Protein AF-A0A8J6L2F5-F1 (afdb_monomer_lite)

pLDDT: mean 77.8, std 14.34, range [43.56, 98.56]

Radius of gyration: 32.74 Å; chains: 1; bounding box: 67×47×72 Å

Organism: Microtus ochrogaster (NCBI:txid79684)

Secondary structure (DSSP, 8-state):
-HHHHHTGGG---------PPPPTT--------SS---PPPTHHHHHHHSTTPPPTT-----------PPPPS-HHHHHHHHHHHHHHHHHH--S--SHHHHHHHHHHHHHHHHHHHHHHHHHHHHHHHH------

Structure (mmCIF, N/CA/C/O backbone):
data_AF-A0A8J6L2F5-F1
#
_entry.id   AF-A0A8J6L2F5-F1
#
loop_
_atom_site.group_PDB
_atom_site.id
_atom_site.type_symbol
_atom_site.label_atom_id
_atom_site.label_alt_id
_atom_site.label_comp_id
_atom_site.label_asym_id
_atom_site.label_entity_id
_atom_site.label_seq_id
_atom_site.pdbx_PDB_ins_code
_atom_site.Cartn_x
_atom_site.Cartn_y
_atom_site.Cartn_z
_atom_site.occupancy
_atom_site.B_iso_or_equiv
_atom_site.auth_seq_id
_atom_site.auth_comp_id
_atom_site.auth_asym_id
_atom_site.auth_atom_id
_atom_site.pdbx_PDB_model_num
ATOM 1 N N . GLU A 1 1 ? -26.703 2.771 -33.300 1.00 55.34 1 GLU A N 1
ATOM 2 C CA . GLU A 1 1 ? -28.085 3.309 -33.324 1.00 55.34 1 GLU A CA 1
ATOM 3 C C . GLU A 1 1 ? -28.247 4.764 -32.851 1.00 55.34 1 GLU A C 1
ATOM 5 O O . GLU A 1 1 ? -29.325 5.320 -33.017 1.00 55.34 1 GLU A O 1
ATOM 10 N N . CYS A 1 2 ? -27.221 5.430 -32.300 1.00 62.41 2 CYS A N 1
ATOM 11 C CA . CYS A 1 2 ? -27.387 6.794 -31.769 1.00 62.41 2 CYS A CA 1
ATOM 12 C C . CYS A 1 2 ? -27.325 7.903 -32.839 1.00 62.41 2 CYS A C 1
ATOM 14 O O . CYS A 1 2 ? -28.076 8.872 -32.764 1.00 62.41 2 CYS A O 1
ATOM 16 N N . LEU A 1 3 ? -26.460 7.761 -33.851 1.00 64.81 3 LEU A N 1
ATOM 17 C CA . LEU A 1 3 ? -26.249 8.794 -34.878 1.00 64.81 3 LEU A CA 1
ATOM 18 C C . LEU A 1 3 ? -27.436 8.934 -35.841 1.00 64.81 3 LEU A C 1
ATOM 20 O O . LEU A 1 3 ? -27.769 10.043 -36.246 1.00 64.81 3 LEU A O 1
ATOM 24 N N . SER A 1 4 ? -28.122 7.832 -36.146 1.00 64.00 4 SER A N 1
ATOM 25 C CA . SER A 1 4 ? -29.306 7.842 -37.011 1.00 64.00 4 SER A CA 1
ATOM 26 C C . SER A 1 4 ? -30.483 8.602 -36.395 1.00 64.00 4 SER A C 1
ATOM 28 O O . SER A 1 4 ? -31.220 9.259 -37.119 1.00 64.00 4 SER A O 1
ATOM 30 N N . ARG A 1 5 ? -30.643 8.574 -35.063 1.00 73.19 5 ARG A N 1
ATOM 31 C CA . ARG A 1 5 ? -31.673 9.363 -34.359 1.00 73.19 5 ARG A CA 1
ATOM 32 C C . ARG A 1 5 ? -31.347 10.857 -34.325 1.00 73.19 5 ARG A C 1
ATOM 34 O O . ARG A 1 5 ? -32.253 11.671 -34.445 1.00 73.19 5 ARG A O 1
ATOM 41 N N . LEU A 1 6 ? -30.069 11.210 -34.178 1.00 72.75 6 LEU A N 1
ATOM 42 C CA . LEU A 1 6 ? -29.608 12.605 -34.144 1.00 72.75 6 LEU A CA 1
ATOM 43 C C . LEU A 1 6 ? -29.731 13.306 -35.502 1.00 72.75 6 LEU A C 1
ATOM 45 O O . LEU A 1 6 ? -30.031 14.493 -35.549 1.00 72.75 6 LEU A O 1
ATOM 49 N N . LEU A 1 7 ? -29.514 12.571 -36.593 1.00 71.94 7 LEU A N 1
ATOM 50 C CA . LEU A 1 7 ? -29.502 13.106 -37.958 1.00 71.94 7 LEU A CA 1
ATOM 51 C C . LEU A 1 7 ? -30.826 12.860 -38.711 1.00 71.94 7 LEU A C 1
ATOM 53 O O . LEU A 1 7 ? -30.911 13.059 -39.917 1.00 71.94 7 LEU A O 1
ATOM 57 N N . ALA A 1 8 ? -31.888 12.442 -38.017 1.00 71.31 8 ALA A N 1
ATOM 58 C CA . ALA A 1 8 ? -33.180 12.165 -38.648 1.00 71.31 8 ALA A CA 1
ATOM 59 C C . ALA A 1 8 ? -33.853 13.425 -39.232 1.00 71.31 8 ALA A C 1
ATOM 61 O O . ALA A 1 8 ? -34.612 13.330 -40.194 1.00 71.31 8 ALA A O 1
ATOM 62 N N . SER A 1 9 ? -33.570 14.609 -38.676 1.00 78.12 9 SER A N 1
ATOM 63 C CA . SER A 1 9 ? -34.146 15.883 -39.130 1.00 78.12 9 SER A CA 1
ATOM 64 C C . SER A 1 9 ? -33.421 16.503 -40.328 1.00 78.12 9 SER A C 1
ATOM 66 O O . SER A 1 9 ? -33.997 17.352 -41.004 1.00 78.12 9 SER A O 1
ATOM 68 N N . CYS A 1 10 ? -32.179 16.097 -40.613 1.00 74.75 10 CYS A N 1
ATOM 69 C CA . CYS A 1 10 ? -31.354 16.686 -41.673 1.00 74.75 10 CYS A CA 1
ATOM 70 C C . CYS A 1 10 ? -31.390 15.914 -43.004 1.00 74.75 10 CYS A C 1
ATOM 72 O O . CYS A 1 10 ? -30.646 16.240 -43.928 1.00 74.75 10 CYS A O 1
ATOM 74 N N . GLY A 1 11 ? -32.313 14.958 -43.143 1.00 72.94 11 GLY A N 1
ATOM 75 C CA . GLY A 1 11 ? -32.571 14.238 -44.390 1.00 72.94 11 GLY A CA 1
ATOM 76 C C . GLY A 1 11 ? -31.779 12.935 -44.531 1.00 72.94 11 GLY A C 1
ATOM 77 O O . GLY A 1 11 ? -31.083 12.491 -43.623 1.00 72.94 11 GLY A O 1
ATOM 78 N N . THR A 1 12 ? -31.924 12.274 -45.683 1.00 75.00 12 THR A N 1
ATOM 79 C CA . THR A 1 12 ? -31.286 10.967 -45.919 1.00 75.00 12 THR A CA 1
ATOM 80 C C . THR A 1 12 ? -29.784 11.147 -46.145 1.00 75.00 12 THR A C 1
ATOM 82 O O . THR A 1 12 ? -29.372 11.832 -47.082 1.00 75.00 12 THR A O 1
ATOM 85 N N . ILE A 1 13 ? -28.964 10.525 -45.295 1.00 69.94 13 ILE A N 1
ATOM 86 C CA . ILE A 1 13 ? -27.499 10.572 -45.382 1.00 69.94 13 ILE A CA 1
ATOM 87 C C . ILE A 1 13 ? -27.054 9.842 -46.658 1.00 69.94 13 ILE A C 1
ATOM 89 O O . ILE A 1 13 ? -27.293 8.646 -46.798 1.00 69.94 13 ILE A O 1
ATOM 93 N N . LYS A 1 14 ? -26.418 10.560 -47.593 1.00 72.75 14 LYS A N 1
ATOM 94 C CA . LYS A 1 14 ? -25.967 9.996 -48.880 1.00 72.75 14 LYS A CA 1
ATOM 95 C C . LYS A 1 14 ? -24.642 9.244 -48.763 1.00 72.75 14 LYS A C 1
ATOM 97 O O . LYS A 1 14 ? -24.489 8.196 -49.378 1.00 72.75 14 LYS A O 1
ATOM 102 N N . THR A 1 15 ? -23.705 9.760 -47.973 1.00 73.50 15 THR A N 1
ATOM 103 C CA . THR A 1 15 ? -22.388 9.157 -47.736 1.00 73.50 15 THR A CA 1
ATOM 104 C C . THR A 1 15 ? -21.898 9.524 -46.337 1.00 73.50 15 THR A C 1
ATOM 106 O O . THR A 1 15 ? -22.182 10.609 -45.831 1.00 73.50 15 THR A O 1
ATOM 109 N N . VAL A 1 16 ? -21.182 8.603 -45.693 1.00 74.56 16 VAL A N 1
ATOM 110 C CA . VAL A 1 16 ? -20.460 8.853 -44.440 1.00 74.56 16 VAL A CA 1
ATOM 111 C C . VAL A 1 16 ? -19.003 8.529 -44.711 1.00 74.56 16 VAL A C 1
ATOM 113 O O . VAL A 1 16 ? -18.667 7.375 -44.961 1.00 74.56 16 VAL A O 1
ATOM 116 N N . GLU A 1 17 ? -18.144 9.541 -44.672 1.00 73.44 17 GLU A N 1
ATOM 117 C CA . GLU A 1 17 ? -16.700 9.337 -44.721 1.00 73.44 17 GLU A CA 1
ATOM 118 C C . GLU A 1 17 ? -16.213 9.022 -43.306 1.00 73.44 17 GLU A C 1
ATOM 120 O O . GLU A 1 17 ? -16.095 9.896 -42.447 1.00 73.44 17 GLU A O 1
ATOM 125 N N . LEU A 1 18 ? -15.990 7.735 -43.041 1.00 71.00 18 LEU A N 1
ATOM 126 C CA . LEU A 1 18 ? -15.312 7.289 -41.832 1.00 71.00 18 LEU A CA 1
ATOM 127 C C . LEU A 1 18 ? -13.810 7.446 -42.055 1.00 71.00 18 LEU A C 1
ATOM 129 O O . LEU A 1 18 ? -13.204 6.670 -42.787 1.00 71.00 18 LEU A O 1
ATOM 133 N N . GLN A 1 19 ? -13.209 8.451 -41.421 1.00 70.94 19 GLN A N 1
ATOM 134 C CA . GLN A 1 19 ? -11.756 8.514 -41.321 1.00 70.94 19 GLN A CA 1
ATOM 135 C C . GLN A 1 19 ? -11.281 7.396 -40.396 1.00 70.94 19 GLN A C 1
ATOM 137 O O . GLN A 1 19 ? -11.588 7.385 -39.198 1.00 70.94 19 GLN A O 1
ATOM 142 N N . GLU A 1 20 ? -10.537 6.448 -40.955 1.00 73.00 20 GLU A N 1
ATOM 143 C CA . GLU A 1 20 ? -9.839 5.449 -40.161 1.00 73.00 20 GLU A CA 1
ATOM 144 C C . GLU A 1 20 ? -8.819 6.147 -39.261 1.00 73.00 20 GLU A C 1
ATOM 146 O O . GLU A 1 20 ? -8.186 7.140 -39.638 1.00 73.00 20 GLU A O 1
ATOM 151 N N . LYS A 1 21 ? -8.699 5.659 -38.021 1.00 57.94 21 LYS A N 1
ATOM 152 C CA . LYS A 1 21 ? -7.658 6.150 -37.119 1.00 57.94 21 LYS A CA 1
ATOM 153 C C . LYS A 1 21 ? -6.318 5.915 -37.815 1.00 57.94 21 LYS A C 1
ATOM 155 O O . LYS A 1 21 ? -6.089 4.786 -38.235 1.00 57.94 21 LYS A O 1
ATOM 160 N N . PRO A 1 22 ? -5.454 6.936 -37.925 1.00 64.19 22 PRO A N 1
ATOM 161 C CA . PRO A 1 22 ? -4.181 6.783 -38.607 1.00 64.19 22 PRO A CA 1
ATOM 162 C C . PRO A 1 22 ? -3.393 5.650 -37.952 1.00 64.19 22 PRO A C 1
ATOM 164 O O . PRO A 1 22 ? -3.196 5.652 -36.730 1.00 64.19 22 PRO A O 1
ATOM 167 N N . ASP A 1 23 ? -2.980 4.679 -38.765 1.00 43.56 23 ASP A N 1
ATOM 168 C CA . ASP A 1 23 ? -2.155 3.574 -38.307 1.00 43.56 23 ASP A CA 1
ATOM 169 C C . ASP A 1 23 ? -0.871 4.117 -37.683 1.00 43.56 23 ASP A C 1
ATOM 171 O O . ASP A 1 23 ? -0.230 5.048 -38.177 1.00 43.56 23 ASP A O 1
ATOM 175 N N . LEU A 1 24 ? -0.493 3.513 -36.560 1.00 50.81 24 LEU A N 1
ATOM 176 C CA . LEU A 1 24 ? 0.601 3.921 -35.680 1.00 50.81 24 LEU A CA 1
ATOM 177 C C . LEU A 1 24 ? 2.007 3.719 -36.300 1.00 50.81 24 LEU A C 1
ATOM 179 O O . LEU A 1 24 ? 2.975 3.513 -35.568 1.00 50.81 24 LEU A O 1
ATOM 183 N N . ALA A 1 25 ? 2.122 3.718 -37.631 1.00 50.50 25 ALA A N 1
ATOM 184 C CA . ALA A 1 25 ? 3.317 3.349 -38.385 1.00 50.50 25 ALA A CA 1
ATOM 185 C C . ALA A 1 25 ? 3.939 4.490 -39.205 1.00 50.50 25 ALA A C 1
ATOM 187 O O . ALA A 1 25 ? 5.008 4.293 -39.774 1.00 50.50 25 ALA A O 1
ATOM 188 N N . GLU A 1 26 ? 3.365 5.693 -39.206 1.00 49.59 26 GLU A N 1
ATOM 189 C CA . GLU A 1 26 ? 4.058 6.871 -39.734 1.00 49.59 26 GLU A CA 1
ATOM 190 C C . GLU A 1 26 ? 4.214 7.920 -38.637 1.00 49.59 26 GLU A C 1
ATOM 192 O O . GLU A 1 26 ? 3.416 8.839 -38.464 1.00 49.59 26 GLU A O 1
ATOM 197 N N . SER A 1 27 ? 5.287 7.767 -37.856 1.00 45.56 27 SER A N 1
ATOM 198 C CA . SER A 1 27 ? 5.820 8.869 -37.060 1.00 45.56 27 SER A CA 1
ATOM 199 C C . SER A 1 27 ? 5.972 10.099 -37.965 1.00 45.56 27 SER A C 1
ATOM 201 O O . SER A 1 27 ? 6.537 9.941 -39.055 1.00 45.56 27 SER A O 1
ATOM 203 N N . PRO A 1 28 ? 5.533 11.303 -37.547 1.00 48.81 28 PRO A N 1
ATOM 204 C CA . PRO A 1 28 ? 5.767 12.521 -38.311 1.00 48.81 28 PRO A CA 1
ATOM 205 C C . PRO A 1 28 ? 7.240 12.580 -38.703 1.00 48.81 28 PRO A C 1
ATOM 207 O O . PRO A 1 28 ? 8.103 12.498 -37.826 1.00 48.81 28 PRO A O 1
ATOM 210 N N . LYS A 1 29 ? 7.532 12.658 -40.008 1.00 56.38 29 LYS A N 1
ATOM 211 C CA . LYS A 1 29 ? 8.904 12.848 -40.491 1.00 56.38 29 LYS A CA 1
ATOM 212 C C . LYS A 1 29 ? 9.434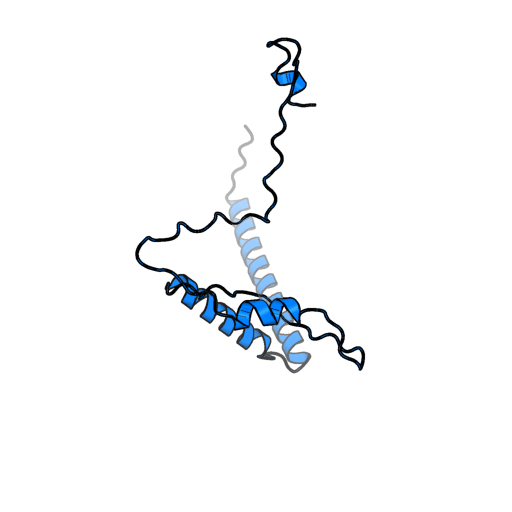 14.094 -39.793 1.00 56.38 29 LYS A C 1
ATOM 214 O O . LYS A 1 29 ? 8.893 15.183 -39.988 1.00 56.38 29 LYS A O 1
ATOM 219 N N . GLU A 1 30 ? 10.411 13.897 -38.911 1.00 56.47 30 GLU A N 1
ATOM 220 C CA . GLU A 1 30 ? 10.997 14.976 -38.125 1.00 56.47 30 GLU A CA 1
ATOM 221 C C . GLU A 1 30 ? 11.404 16.107 -39.083 1.00 56.47 30 GLU A C 1
ATOM 223 O O . GLU A 1 30 ? 11.985 15.822 -40.137 1.00 56.47 30 GLU A O 1
ATOM 228 N N . PRO A 1 31 ? 11.081 17.379 -38.782 1.00 60.25 31 PRO A N 1
ATOM 229 C CA . PRO A 1 31 ? 11.460 18.487 -39.643 1.00 60.25 31 PRO A CA 1
ATOM 230 C C . PRO A 1 31 ? 12.984 18.519 -39.732 1.00 60.25 31 PRO A C 1
ATOM 232 O O . PRO A 1 31 ? 13.675 18.851 -38.768 1.00 60.25 31 PRO A O 1
ATOM 235 N N . THR A 1 32 ? 13.515 18.141 -40.893 1.00 61.53 32 THR A N 1
ATOM 236 C CA . THR A 1 32 ? 14.951 18.130 -41.150 1.00 61.53 32 THR A CA 1
ATOM 237 C C . THR A 1 32 ? 15.446 19.565 -41.056 1.00 61.53 32 THR A C 1
ATOM 239 O O . THR A 1 32 ? 15.179 20.389 -41.934 1.00 61.53 32 THR A O 1
ATOM 242 N N . SER A 1 33 ? 16.120 19.896 -39.957 1.00 71.69 33 SER A N 1
ATOM 243 C CA . SER A 1 33 ? 16.728 21.211 -39.807 1.00 71.69 33 SER A CA 1
ATOM 244 C C . SER A 1 33 ? 17.718 21.441 -40.956 1.00 71.69 33 SER A C 1
ATOM 246 O O . SER A 1 33 ? 18.445 20.528 -41.343 1.00 71.69 33 SER A O 1
ATOM 248 N N . LYS A 1 34 ? 17.785 22.666 -41.486 1.00 71.44 34 LYS A N 1
ATOM 249 C CA . LYS A 1 34 ? 18.767 23.027 -42.527 1.00 71.44 34 LYS A CA 1
ATOM 250 C C . LYS A 1 34 ? 20.220 23.012 -42.022 1.00 71.44 34 LYS A C 1
ATOM 252 O O . LYS A 1 34 ? 21.133 23.132 -42.824 1.00 71.44 34 LYS A O 1
ATOM 257 N N . PHE A 1 35 ? 20.421 22.924 -40.705 1.00 69.88 35 PHE A N 1
ATOM 258 C CA . PHE A 1 35 ? 21.728 23.062 -40.055 1.00 69.88 35 PHE A CA 1
ATOM 259 C C . PHE A 1 35 ? 22.298 21.735 -39.552 1.00 69.88 35 PHE A C 1
ATOM 261 O O . PHE A 1 35 ? 23.507 21.535 -39.588 1.00 69.88 35 PHE A O 1
ATOM 268 N N . PHE A 1 36 ? 21.446 20.818 -39.098 1.00 64.12 36 PHE A N 1
ATOM 269 C CA . PHE A 1 36 ? 21.850 19.490 -38.660 1.00 64.12 36 PHE A CA 1
ATOM 270 C C . PHE A 1 36 ? 21.339 18.443 -39.639 1.00 64.12 36 PHE A C 1
ATOM 272 O O . PHE A 1 36 ? 20.140 18.174 -39.719 1.00 64.12 36 PHE A O 1
ATOM 279 N N . HIS A 1 37 ? 22.287 17.821 -40.334 1.00 74.50 37 HIS A N 1
ATOM 280 C CA . HIS A 1 37 ? 22.084 16.586 -41.076 1.00 74.50 37 HIS A CA 1
ATOM 281 C C . HIS A 1 37 ? 22.612 15.432 -40.213 1.00 74.50 37 HIS A C 1
ATOM 283 O O . HIS A 1 37 ? 23.813 15.146 -40.261 1.00 74.50 37 HIS A O 1
ATOM 289 N N . PRO A 1 38 ? 21.778 14.795 -39.367 1.00 68.31 38 PRO A N 1
ATOM 290 C CA . PRO A 1 38 ? 22.211 13.605 -38.651 1.00 68.31 38 PRO A CA 1
ATOM 291 C C . PRO A 1 38 ? 22.554 12.531 -39.687 1.00 68.31 38 PRO A C 1
ATOM 293 O O . PRO A 1 38 ? 21.694 12.089 -40.447 1.00 68.31 38 PRO A O 1
ATOM 296 N N . LYS A 1 39 ? 23.831 12.141 -39.762 1.00 65.25 39 LYS A N 1
ATOM 297 C CA . LYS A 1 39 ? 24.232 11.001 -40.588 1.00 65.25 39 LYS A CA 1
ATOM 298 C C . LYS A 1 39 ? 23.591 9.751 -39.978 1.00 65.25 39 LYS A C 1
ATOM 300 O O . LYS A 1 39 ? 23.792 9.527 -38.782 1.00 65.25 39 LYS A O 1
ATOM 305 N N . PRO A 1 40 ? 22.836 8.947 -40.744 1.00 57.97 40 PRO A N 1
ATOM 306 C CA . PRO A 1 40 ? 22.371 7.666 -40.240 1.00 57.97 40 PRO A CA 1
ATOM 307 C C . PRO A 1 40 ? 23.604 6.826 -39.900 1.00 57.97 40 PRO A C 1
ATOM 309 O O . PRO A 1 40 ? 24.480 6.631 -40.745 1.00 57.97 40 PRO A O 1
ATOM 312 N N . VAL A 1 41 ? 23.712 6.396 -38.643 1.00 57.31 41 VAL A N 1
ATOM 313 C CA . VAL A 1 41 ? 24.809 5.533 -38.203 1.00 57.31 41 VAL A CA 1
ATOM 314 C C . VAL A 1 41 ? 24.607 4.178 -38.896 1.00 57.31 41 VAL A C 1
ATOM 316 O O . VAL A 1 41 ? 23.581 3.537 -38.663 1.00 57.31 41 VAL A O 1
ATOM 319 N N . PRO A 1 42 ? 25.536 3.730 -39.760 1.00 57.03 42 PRO A N 1
ATOM 320 C CA . PRO A 1 42 ? 25.356 2.538 -40.599 1.00 57.03 42 PRO A CA 1
ATOM 321 C C . PRO A 1 42 ? 25.247 1.229 -39.801 1.00 57.03 42 PRO A C 1
ATOM 323 O O . PRO A 1 42 ? 24.895 0.192 -40.353 1.00 57.03 42 PRO A O 1
ATOM 326 N N . GLU A 1 43 ? 25.552 1.255 -38.506 1.00 57.28 43 GLU A N 1
ATOM 327 C CA . GLU A 1 43 ? 25.419 0.110 -37.602 1.00 57.28 43 GLU A CA 1
ATOM 328 C C . GLU A 1 43 ? 23.957 -0.175 -37.239 1.00 57.28 43 GLU A C 1
ATOM 330 O O . GLU A 1 43 ? 23.568 -1.333 -37.092 1.00 57.28 43 GLU A O 1
ATOM 335 N N . GLU A 1 44 ? 23.118 0.864 -37.150 1.00 58.00 44 GLU A N 1
ATOM 336 C CA . GLU A 1 44 ? 21.721 0.695 -36.757 1.00 58.00 44 GLU A CA 1
ATOM 337 C C . GLU A 1 44 ? 20.885 0.015 -37.831 1.00 58.00 44 GLU A C 1
ATOM 339 O O . GLU A 1 44 ? 19.871 -0.564 -37.469 1.00 58.00 44 GLU A O 1
ATOM 344 N N . THR A 1 45 ? 21.257 0.106 -39.113 1.00 59.22 45 THR A N 1
ATOM 345 C CA . THR A 1 45 ? 20.548 -0.532 -40.235 1.00 59.22 45 THR A CA 1
ATOM 346 C C . THR A 1 45 ? 20.947 -1.995 -40.391 1.00 59.22 45 THR A C 1
ATOM 348 O O . THR A 1 45 ? 20.068 -2.843 -40.507 1.00 59.22 45 THR A O 1
ATOM 351 N N . LYS A 1 46 ? 22.244 -2.306 -40.268 1.00 60.44 46 LYS A N 1
ATOM 352 C CA . LYS A 1 46 ? 22.775 -3.680 -40.325 1.00 60.44 46 LYS A CA 1
ATOM 353 C C . LYS A 1 46 ? 22.200 -4.565 -39.219 1.00 60.44 46 LYS A C 1
ATOM 355 O O . LYS A 1 46 ? 21.737 -5.667 -39.476 1.00 60.44 46 LYS A O 1
ATOM 360 N N . ALA A 1 47 ? 22.093 -4.030 -38.002 1.00 60.25 47 ALA A N 1
ATOM 361 C CA . ALA A 1 47 ? 21.483 -4.741 -36.880 1.00 60.25 47 ALA A CA 1
ATOM 362 C C . ALA A 1 47 ? 19.970 -5.005 -37.044 1.00 60.25 47 ALA A C 1
ATOM 364 O O . ALA A 1 47 ? 19.427 -5.823 -36.307 1.00 60.25 47 ALA A O 1
ATOM 365 N N . LYS A 1 48 ? 19.275 -4.310 -37.965 1.00 61.41 48 LYS A N 1
ATOM 366 C CA . LYS A 1 48 ? 17.865 -4.590 -38.313 1.00 61.41 48 LYS A CA 1
ATOM 367 C C . LYS A 1 48 ? 17.738 -5.737 -39.295 1.00 61.41 48 LYS A C 1
ATOM 369 O O . LYS A 1 48 ? 16.750 -6.455 -39.243 1.00 61.41 48 LYS A O 1
ATOM 374 N N . GLU A 1 49 ? 18.697 -5.827 -40.208 1.00 61.78 49 GLU A N 1
ATOM 375 C CA . GLU A 1 49 ? 18.742 -6.822 -41.278 1.00 61.78 49 GLU A CA 1
ATOM 376 C C . GLU A 1 49 ? 19.182 -8.187 -40.734 1.00 61.78 49 GLU A C 1
ATOM 378 O O . GLU A 1 49 ? 18.663 -9.211 -41.159 1.00 61.78 49 GLU A O 1
ATOM 383 N N . GLU A 1 50 ? 20.052 -8.196 -39.722 1.00 61.62 50 GLU A N 1
ATOM 384 C CA . GLU A 1 50 ? 20.466 -9.399 -38.982 1.00 61.62 50 GLU A CA 1
ATOM 385 C C . GLU A 1 50 ? 19.449 -9.828 -37.899 1.00 61.62 50 GLU A C 1
ATOM 387 O O . GLU A 1 50 ? 19.656 -10.806 -37.181 1.00 61.62 50 GLU A O 1
ATOM 392 N N . GLU A 1 51 ? 18.343 -9.095 -37.731 1.00 59.06 51 GLU A N 1
ATOM 393 C CA . GLU A 1 51 ? 17.350 -9.351 -36.688 1.00 59.06 51 GLU A CA 1
ATOM 394 C C . GLU A 1 51 ? 16.343 -10.420 -37.142 1.00 59.06 51 GLU A C 1
ATOM 396 O O . GLU A 1 51 ? 15.511 -10.179 -38.013 1.00 59.06 51 GLU A O 1
ATOM 401 N N . GLY A 1 52 ? 16.389 -11.607 -36.528 1.00 61.59 52 GLY A N 1
ATOM 402 C CA . GLY A 1 52 ? 15.445 -12.698 -36.808 1.00 61.59 52 GLY A CA 1
ATOM 403 C C . GLY A 1 52 ? 15.898 -13.691 -37.878 1.00 61.59 52 GLY A C 1
ATOM 404 O O . GLY A 1 52 ? 15.147 -14.618 -38.179 1.00 61.59 52 GLY A O 1
ATOM 405 N N . VAL A 1 53 ? 17.116 -13.541 -38.406 1.00 69.69 53 VAL A N 1
ATOM 406 C CA . VAL A 1 53 ? 17.779 -14.595 -39.181 1.00 69.69 53 VAL A CA 1
ATOM 407 C C . VAL A 1 53 ? 18.246 -15.677 -38.198 1.00 69.69 53 VAL A C 1
ATOM 409 O O . VAL A 1 53 ? 18.982 -15.352 -37.265 1.00 69.69 53 VAL A O 1
ATOM 412 N N . PRO A 1 54 ? 17.785 -16.935 -38.327 1.00 71.31 54 PRO A N 1
ATOM 413 C CA . PRO A 1 54 ? 18.327 -18.041 -37.550 1.00 71.31 54 PRO A CA 1
ATOM 414 C C . PRO A 1 54 ? 19.767 -18.312 -37.985 1.00 71.31 54 PRO A C 1
ATOM 416 O O . PRO A 1 54 ? 20.037 -18.405 -39.183 1.00 71.31 54 PRO A O 1
ATOM 419 N N . ASP A 1 55 ? 20.667 -18.457 -37.018 1.00 76.75 55 ASP A N 1
ATOM 420 C CA . ASP A 1 55 ? 22.036 -18.900 -37.287 1.00 76.75 55 ASP A CA 1
ATOM 421 C C . ASP A 1 55 ? 22.036 -20.352 -37.821 1.00 76.75 55 ASP A C 1
ATOM 423 O O . ASP A 1 55 ? 21.026 -21.056 -37.727 1.00 76.75 55 ASP A O 1
ATOM 427 N N . GLU A 1 56 ? 23.162 -20.836 -38.356 1.00 74.81 56 GLU A N 1
ATOM 428 C CA . GLU A 1 56 ? 23.289 -22.204 -38.904 1.00 74.81 56 GLU A CA 1
ATOM 429 C C . GLU A 1 56 ? 22.979 -23.305 -37.859 1.00 74.81 56 GLU A C 1
ATOM 431 O O . GLU A 1 56 ? 22.487 -24.377 -38.210 1.00 74.81 56 GLU A O 1
ATOM 436 N N . GLU A 1 57 ? 23.124 -23.007 -36.562 1.00 80.44 57 GLU A N 1
ATOM 437 C CA . GLU A 1 57 ? 22.693 -23.847 -35.432 1.00 80.44 57 GLU A CA 1
ATOM 438 C C . GLU A 1 57 ? 21.229 -23.627 -34.969 1.00 80.44 57 GLU A C 1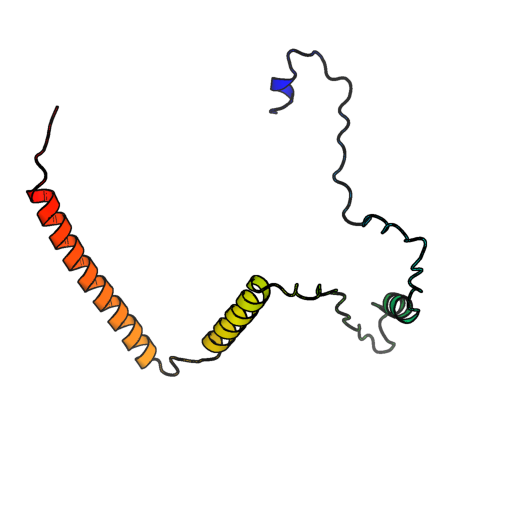
ATOM 440 O O . GLU A 1 57 ? 20.811 -24.166 -33.941 1.00 80.44 57 GLU A O 1
ATOM 445 N N . GLY A 1 58 ? 20.425 -22.838 -35.688 1.00 79.94 58 GLY A N 1
ATOM 446 C CA . GLY A 1 58 ? 18.996 -22.623 -35.416 1.00 79.94 58 GLY A CA 1
ATOM 447 C C . GLY A 1 58 ? 18.678 -21.754 -34.192 1.00 79.94 58 GLY A C 1
ATOM 448 O O . GLY A 1 58 ? 17.522 -21.685 -33.764 1.00 79.94 58 GLY A O 1
ATOM 449 N N . TRP A 1 59 ? 19.672 -21.080 -33.610 1.00 77.62 59 TRP A N 1
ATOM 450 C CA . TRP A 1 59 ? 19.455 -20.127 -32.522 1.00 77.62 59 TRP A CA 1
ATOM 451 C C . TRP A 1 59 ? 18.965 -18.787 -33.073 1.00 77.62 59 TRP A C 1
ATOM 453 O O . TRP A 1 59 ? 19.488 -18.269 -34.056 1.00 77.62 59 TRP A O 1
ATOM 463 N N . VAL A 1 60 ? 17.957 -18.209 -32.416 1.00 79.00 60 VAL A N 1
ATOM 464 C CA . VAL A 1 60 ? 17.428 -16.882 -32.754 1.00 79.00 60 VAL A CA 1
ATOM 465 C C . VAL A 1 60 ? 17.896 -15.880 -31.706 1.00 79.00 60 VAL A C 1
ATOM 467 O O . VAL A 1 60 ? 17.546 -15.971 -30.525 1.00 79.00 60 VAL A O 1
ATOM 470 N N . LYS A 1 61 ? 18.675 -14.888 -32.136 1.00 78.25 61 LYS A N 1
ATOM 471 C CA . LYS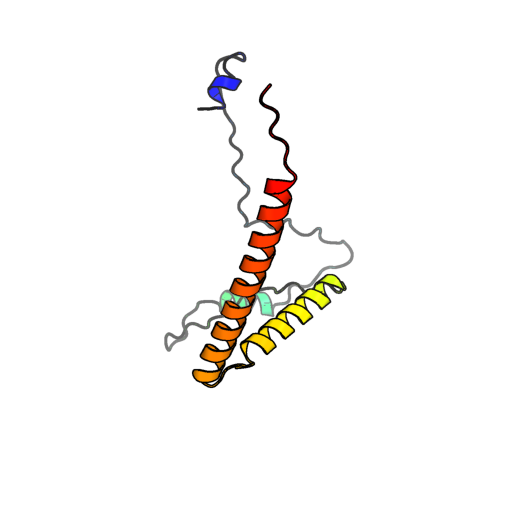 A 1 61 ? 19.161 -13.806 -31.276 1.00 78.25 61 LYS A CA 1
ATOM 472 C C . LYS A 1 61 ? 18.005 -12.884 -30.868 1.00 78.25 61 LYS A C 1
ATOM 474 O O . LYS A 1 61 ? 17.510 -12.098 -31.670 1.00 78.25 61 LYS A O 1
ATOM 479 N N . VAL A 1 62 ? 17.585 -12.940 -29.598 1.00 76.56 62 VAL A N 1
ATOM 480 C CA . VAL A 1 62 ? 16.567 -12.022 -29.049 1.00 76.56 62 VAL A CA 1
ATOM 481 C C . VAL A 1 62 ? 17.189 -10.650 -28.795 1.00 76.56 62 VAL A C 1
ATOM 483 O O . VAL A 1 62 ? 17.778 -10.376 -27.748 1.00 76.56 62 VAL A O 1
ATOM 486 N N . THR A 1 63 ? 17.037 -9.754 -29.754 1.00 72.06 63 THR A N 1
ATOM 487 C CA . THR A 1 63 ? 17.388 -8.338 -29.639 1.00 72.06 63 THR A CA 1
ATOM 488 C C . THR A 1 63 ? 16.198 -7.554 -29.082 1.00 72.06 63 THR A C 1
ATOM 490 O O . THR A 1 63 ? 15.089 -7.554 -29.614 1.00 72.06 63 THR A O 1
ATOM 493 N N . ARG A 1 64 ? 16.392 -6.853 -27.957 1.00 68.81 64 ARG A N 1
ATOM 494 C CA . ARG A 1 64 ? 15.353 -5.966 -27.413 1.00 68.81 64 ARG A CA 1
ATOM 495 C C . ARG A 1 64 ? 15.471 -4.581 -28.042 1.00 68.81 64 ARG A C 1
ATOM 497 O O . ARG A 1 64 ? 16.152 -3.718 -27.483 1.00 68.81 64 ARG A O 1
ATOM 504 N N . ARG A 1 65 ? 14.728 -4.310 -29.117 1.00 65.50 65 ARG A N 1
ATOM 505 C CA . ARG A 1 65 ? 14.481 -2.924 -29.546 1.00 65.50 65 ARG A CA 1
ATOM 506 C C . ARG A 1 65 ? 13.547 -2.220 -28.577 1.00 65.50 65 ARG A C 1
ATOM 508 O O . ARG A 1 65 ? 12.329 -2.295 -28.661 1.00 65.50 65 ARG A O 1
ATOM 515 N N . GLY A 1 66 ? 14.138 -1.504 -27.634 1.00 65.88 66 GLY A N 1
ATOM 516 C CA . GLY A 1 66 ? 13.414 -0.566 -26.795 1.00 65.88 66 GLY A CA 1
ATOM 517 C C . GLY A 1 66 ? 14.253 0.677 -26.595 1.00 65.88 66 GLY A C 1
ATOM 518 O O . GLY A 1 66 ? 15.169 0.664 -25.772 1.00 65.88 66 GLY A O 1
ATOM 519 N N . ARG A 1 67 ? 13.913 1.760 -27.301 1.00 64.62 67 ARG A N 1
ATOM 520 C CA . ARG A 1 67 ? 14.418 3.096 -26.981 1.00 64.62 67 ARG A CA 1
ATOM 521 C C . ARG A 1 67 ? 13.805 3.480 -25.639 1.00 64.62 67 ARG A C 1
ATOM 523 O O . ARG A 1 67 ? 12.663 3.923 -25.576 1.00 64.62 67 ARG A O 1
ATOM 530 N N . ARG A 1 68 ? 14.515 3.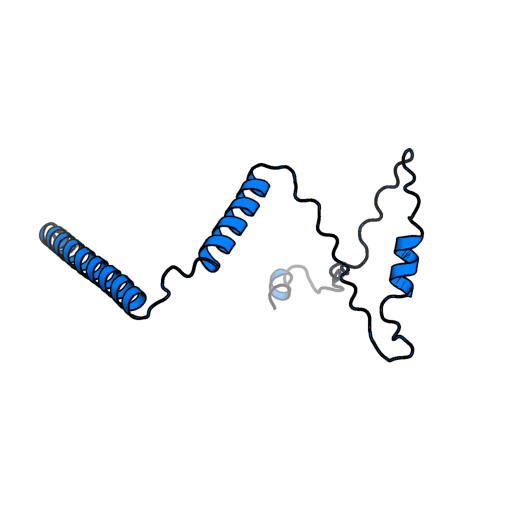236 -24.535 1.00 63.03 68 ARG A N 1
ATOM 531 C CA . ARG A 1 68 ? 14.116 3.814 -23.249 1.00 63.03 68 ARG A CA 1
ATOM 532 C C . ARG A 1 68 ? 14.357 5.315 -23.385 1.00 63.03 68 ARG A C 1
ATOM 534 O O . ARG A 1 68 ? 15.521 5.685 -23.540 1.00 63.03 68 ARG A O 1
ATOM 541 N N . PRO A 1 69 ? 13.316 6.168 -23.389 1.00 71.88 69 PRO A N 1
ATOM 542 C CA . PRO A 1 69 ? 13.548 7.601 -23.401 1.00 71.88 69 PRO A CA 1
ATOM 543 C C . PRO A 1 69 ? 14.434 7.938 -22.203 1.00 71.88 69 PRO A C 1
ATOM 545 O O . PRO A 1 69 ? 14.250 7.376 -21.115 1.00 71.88 69 PRO A O 1
ATOM 548 N N . VAL A 1 70 ? 15.421 8.808 -22.420 1.00 76.75 70 VAL A N 1
ATOM 549 C CA . VAL A 1 70 ? 16.245 9.324 -21.328 1.00 76.75 70 VAL A CA 1
ATOM 550 C C . VAL A 1 70 ? 15.283 9.910 -20.304 1.00 76.75 70 VAL A C 1
ATOM 552 O O . VAL A 1 70 ? 14.412 10.710 -20.652 1.00 76.75 70 VAL A O 1
ATOM 555 N N . LEU A 1 71 ? 15.376 9.435 -19.061 1.00 75.75 71 LEU A N 1
ATOM 556 C CA . LEU A 1 71 ? 14.511 9.903 -17.989 1.00 75.75 71 LEU A CA 1
ATOM 557 C C . LEU A 1 71 ? 14.643 11.435 -17.917 1.00 75.75 71 LEU A C 1
ATOM 559 O O . LEU A 1 71 ? 15.773 11.921 -17.825 1.0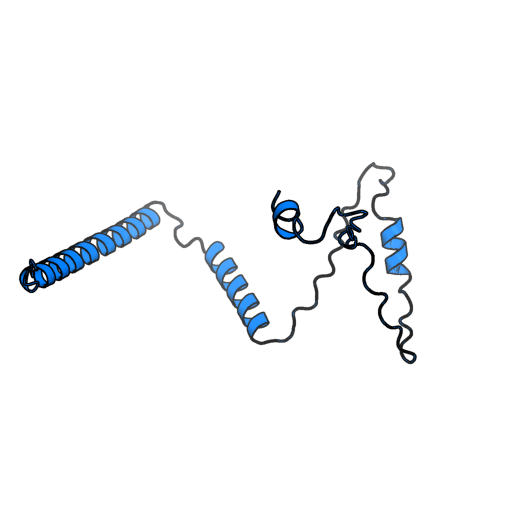0 75.75 71 LEU A O 1
ATOM 563 N N . PRO A 1 72 ? 13.538 12.201 -17.986 1.00 79.88 72 PRO A N 1
ATOM 564 C CA . PRO A 1 72 ? 13.629 13.652 -17.939 1.00 79.88 72 PRO A CA 1
ATOM 565 C C . PRO A 1 72 ? 14.289 14.071 -16.624 1.00 79.88 72 PRO A C 1
ATOM 567 O O . PRO A 1 72 ? 13.988 13.509 -15.569 1.00 79.88 72 PRO A O 1
ATOM 570 N N . ARG A 1 73 ? 15.189 15.060 -16.677 1.00 79.50 73 ARG A N 1
ATOM 571 C CA . ARG A 1 73 ? 15.898 15.591 -15.502 1.00 79.50 73 ARG A CA 1
ATOM 572 C C . ARG A 1 73 ? 14.981 16.522 -14.698 1.00 79.50 73 ARG A C 1
ATOM 574 O O . ARG A 1 73 ? 15.255 17.706 -14.557 1.00 79.50 73 ARG A O 1
ATOM 581 N N . THR A 1 74 ? 13.861 15.988 -14.218 1.00 89.50 74 THR A N 1
ATOM 582 C CA . THR A 1 74 ? 12.903 16.677 -13.346 1.00 89.50 74 THR A CA 1
ATOM 583 C C . THR A 1 74 ? 12.903 16.043 -11.961 1.00 89.50 74 THR A C 1
ATOM 585 O O . THR A 1 74 ? 13.111 14.837 -11.811 1.00 89.50 74 THR A O 1
ATOM 588 N N . GLU A 1 75 ? 12.631 16.838 -10.928 1.00 88.25 75 GLU A N 1
ATOM 589 C CA . GLU A 1 75 ? 12.587 16.354 -9.541 1.00 88.25 75 GLU A CA 1
ATOM 590 C C . GLU A 1 75 ? 11.542 15.247 -9.355 1.00 88.25 75 GLU A C 1
ATOM 592 O O . GLU A 1 75 ? 11.818 14.220 -8.739 1.00 88.25 75 GLU A O 1
ATOM 597 N N . ALA A 1 76 ? 10.372 15.388 -9.987 1.00 87.31 76 ALA A N 1
ATOM 598 C CA . ALA A 1 76 ? 9.320 14.375 -9.965 1.00 87.31 76 ALA A CA 1
ATOM 599 C C . ALA A 1 76 ? 9.767 13.033 -10.576 1.00 87.31 76 ALA A C 1
ATOM 601 O O . ALA A 1 76 ? 9.379 11.966 -10.093 1.00 87.31 76 ALA A O 1
ATOM 602 N N . ALA A 1 77 ? 10.592 13.058 -11.628 1.00 86.81 77 ALA A N 1
ATOM 603 C CA . ALA A 1 77 ? 11.147 11.842 -12.212 1.00 86.81 77 ALA A CA 1
ATOM 604 C C . ALA A 1 77 ? 12.162 11.177 -11.267 1.00 86.81 77 ALA A C 1
ATOM 606 O O . ALA A 1 77 ? 12.106 9.959 -11.084 1.00 86.81 77 ALA A O 1
ATOM 607 N N . SER A 1 78 ? 13.010 11.966 -10.602 1.00 86.94 78 SER A N 1
ATOM 608 C CA . SER A 1 78 ? 13.943 11.485 -9.575 1.00 86.94 78 SER A CA 1
ATOM 609 C C . SER A 1 78 ? 13.215 10.871 -8.374 1.00 86.94 78 SER A C 1
ATOM 611 O O . SER A 1 78 ? 13.562 9.772 -7.944 1.00 86.94 78 SER A O 1
ATOM 613 N N . LEU A 1 79 ? 12.147 11.509 -7.882 1.00 91.56 79 LEU A N 1
ATOM 614 C CA . LEU A 1 79 ? 11.321 10.978 -6.791 1.00 91.56 79 LEU A CA 1
ATOM 615 C C . LEU A 1 79 ? 10.697 9.627 -7.151 1.00 91.56 79 LEU A C 1
ATOM 617 O O . LEU A 1 79 ? 10.754 8.692 -6.355 1.00 91.56 79 LEU A O 1
ATOM 621 N N . ARG A 1 80 ? 10.180 9.477 -8.377 1.00 88.69 80 ARG A N 1
ATOM 622 C CA . ARG A 1 80 ? 9.631 8.200 -8.866 1.00 88.69 80 ARG A CA 1
ATOM 623 C C . ARG A 1 80 ? 10.688 7.099 -8.952 1.00 88.69 80 ARG A C 1
ATOM 625 O O . ARG A 1 80 ? 10.365 5.927 -8.752 1.00 88.69 80 ARG A O 1
ATOM 632 N N . VAL A 1 81 ? 11.938 7.434 -9.277 1.00 90.06 81 VAL A N 1
ATOM 633 C CA . VAL A 1 81 ? 13.047 6.464 -9.257 1.00 90.06 81 VAL A CA 1
ATOM 634 C C . VAL A 1 81 ? 13.354 6.046 -7.824 1.00 90.06 81 VAL A C 1
ATOM 636 O O . VAL A 1 81 ? 13.377 4.847 -7.545 1.00 90.06 81 VAL A O 1
ATOM 639 N N . LEU A 1 82 ? 13.493 7.008 -6.910 1.00 90.81 82 LEU A N 1
ATOM 640 C CA . LEU A 1 82 ? 13.747 6.742 -5.494 1.00 90.81 82 LEU A CA 1
ATOM 641 C C . LEU A 1 82 ? 12.629 5.909 -4.853 1.00 90.81 82 LEU A C 1
ATOM 643 O O . LEU A 1 82 ? 12.904 4.966 -4.117 1.00 90.81 82 LEU A O 1
ATOM 647 N N . GLU A 1 83 ? 11.365 6.197 -5.159 1.00 93.50 83 GLU A N 1
ATOM 648 C CA . GLU A 1 83 ? 10.219 5.418 -4.683 1.00 93.50 83 GLU A CA 1
ATOM 649 C C . GLU A 1 83 ? 10.264 3.973 -5.203 1.00 93.50 83 GLU A C 1
ATOM 651 O O . GLU A 1 83 ? 10.092 3.019 -4.440 1.00 93.50 83 GLU A O 1
ATOM 656 N N . LYS A 1 84 ? 10.577 3.783 -6.492 1.00 93.31 84 LYS A N 1
ATOM 657 C CA . LYS A 1 84 ? 10.764 2.444 -7.072 1.00 93.31 84 LYS A CA 1
ATOM 658 C C . LYS A 1 84 ? 11.918 1.697 -6.412 1.00 93.31 84 LYS A C 1
ATOM 660 O O . LYS A 1 84 ? 11.810 0.486 -6.221 1.00 93.31 84 LYS A O 1
ATOM 665 N N . GLU A 1 85 ? 13.008 2.375 -6.070 1.00 92.81 85 GLU A N 1
ATOM 666 C CA . GLU A 1 85 ? 14.114 1.770 -5.330 1.00 92.81 85 GLU A CA 1
ATOM 667 C C . GLU A 1 85 ? 13.712 1.374 -3.915 1.00 92.81 85 GLU A C 1
ATOM 669 O O . GLU A 1 85 ? 13.973 0.239 -3.525 1.00 92.81 85 GLU A O 1
ATOM 674 N N . LYS A 1 86 ? 13.022 2.251 -3.177 1.00 93.25 86 LYS A N 1
ATOM 675 C CA . LYS A 1 86 ? 12.484 1.936 -1.846 1.00 93.25 86 LYS A CA 1
ATOM 676 C C . LYS A 1 86 ? 11.554 0.728 -1.900 1.00 93.25 86 LYS A C 1
ATOM 678 O O . LYS A 1 86 ? 11.722 -0.200 -1.121 1.00 93.25 86 LYS A O 1
ATOM 683 N N . ARG A 1 87 ? 10.650 0.665 -2.884 1.00 90.19 87 ARG A N 1
ATOM 684 C CA . ARG A 1 87 ? 9.761 -0.492 -3.078 1.00 90.19 87 ARG A CA 1
ATOM 685 C C . ARG A 1 87 ? 10.531 -1.772 -3.401 1.00 90.19 87 ARG A C 1
ATOM 687 O O . ARG A 1 87 ? 10.159 -2.847 -2.943 1.00 90.19 87 ARG A O 1
ATOM 694 N N . LYS A 1 88 ? 11.598 -1.680 -4.202 1.00 90.38 88 LYS A N 1
ATOM 695 C CA . LYS A 1 88 ? 12.477 -2.824 -4.492 1.00 90.38 88 LYS A CA 1
ATOM 696 C C . LYS A 1 88 ? 13.235 -3.285 -3.249 1.00 90.38 88 LYS A C 1
ATOM 698 O O . LYS A 1 88 ? 13.365 -4.491 -3.081 1.00 90.38 88 LYS A O 1
ATOM 703 N N . ARG A 1 89 ? 13.720 -2.362 -2.411 1.00 88.31 89 ARG A N 1
ATOM 704 C CA . ARG A 1 89 ? 14.367 -2.679 -1.127 1.00 88.31 89 ARG A CA 1
ATOM 705 C C . ARG A 1 89 ? 13.374 -3.346 -0.182 1.00 88.31 89 ARG A C 1
ATOM 707 O O . ARG A 1 89 ? 13.592 -4.497 0.151 1.00 88.31 89 ARG A O 1
ATOM 714 N N . ALA A 1 90 ? 12.213 -2.739 0.055 1.00 86.69 90 ALA A N 1
ATOM 715 C CA . ALA A 1 90 ? 11.151 -3.306 0.890 1.00 86.69 90 ALA A CA 1
ATOM 716 C C . ALA A 1 90 ? 10.658 -4.687 0.412 1.00 86.69 90 ALA A C 1
ATOM 718 O O . ALA A 1 90 ? 10.325 -5.541 1.219 1.00 86.69 90 ALA A O 1
ATOM 719 N N . ARG A 1 91 ? 10.625 -4.943 -0.906 1.00 82.94 91 ARG A N 1
ATOM 720 C CA . ARG A 1 91 ? 10.278 -6.273 -1.443 1.00 82.94 91 ARG A CA 1
ATOM 721 C C . ARG A 1 91 ? 11.371 -7.320 -1.194 1.00 82.94 91 ARG A C 1
ATOM 723 O O . ARG A 1 91 ? 11.059 -8.503 -1.116 1.00 82.94 91 ARG A O 1
ATOM 730 N N . LYS A 1 92 ? 12.638 -6.901 -1.171 1.00 78.81 92 LYS A N 1
ATOM 731 C CA . LYS A 1 92 ? 13.797 -7.771 -0.911 1.00 78.81 92 LYS A CA 1
ATOM 732 C C . LYS A 1 92 ? 14.055 -7.955 0.580 1.00 78.81 92 LYS A C 1
ATOM 734 O O . LYS A 1 92 ? 14.619 -8.969 0.971 1.00 78.81 92 LYS A O 1
ATOM 739 N N . GLU A 1 93 ? 13.663 -6.981 1.389 1.00 78.69 93 GLU A N 1
ATOM 740 C CA . GLU A 1 93 ? 13.668 -7.064 2.840 1.00 78.69 93 GLU A CA 1
ATOM 741 C C . GLU A 1 93 ? 12.611 -8.088 3.252 1.00 78.69 93 GLU A C 1
ATOM 743 O O . GLU A 1 93 ? 11.415 -7.809 3.325 1.00 78.69 93 GLU A O 1
ATOM 748 N N . LEU A 1 94 ? 13.065 -9.320 3.476 1.00 73.06 94 LEU A N 1
ATOM 749 C CA . LEU A 1 94 ? 12.251 -10.389 4.031 1.00 73.06 94 LEU A CA 1
ATOM 750 C C . LEU A 1 94 ? 12.035 -10.086 5.519 1.00 73.06 94 LEU A C 1
ATOM 752 O O . LEU A 1 94 ? 12.673 -10.660 6.387 1.00 73.06 94 LEU A O 1
ATOM 756 N N . LEU A 1 95 ? 11.169 -9.114 5.816 1.00 71.12 95 LEU A N 1
ATOM 757 C CA . LEU A 1 95 ? 10.963 -8.595 7.175 1.00 71.12 95 LEU A CA 1
ATOM 758 C C . LEU A 1 95 ? 10.457 -9.674 8.152 1.00 71.12 95 LEU A C 1
ATOM 760 O O . LEU A 1 95 ? 10.586 -9.530 9.362 1.00 71.12 95 LEU A O 1
ATOM 764 N N . ASN A 1 96 ? 9.899 -10.761 7.617 1.00 82.06 96 ASN A N 1
ATOM 765 C CA . ASN A 1 96 ? 9.308 -11.858 8.367 1.00 82.06 96 ASN A CA 1
ATOM 766 C C . ASN A 1 96 ? 9.848 -13.192 7.835 1.00 82.06 96 ASN A C 1
ATOM 768 O O . ASN A 1 96 ? 9.212 -13.856 7.019 1.00 82.06 96 ASN A O 1
ATOM 772 N N . PHE A 1 97 ? 11.050 -13.570 8.264 1.00 78.25 97 PHE A N 1
ATOM 773 C CA . PHE A 1 97 ? 11.650 -14.858 7.902 1.00 78.25 97 PHE A CA 1
ATOM 774 C C . PHE A 1 97 ? 10.878 -16.038 8.504 1.00 78.25 97 PHE A C 1
ATOM 776 O O . PHE A 1 97 ? 10.834 -17.115 7.913 1.00 78.25 97 PHE A O 1
ATOM 783 N N . TYR A 1 98 ? 10.255 -15.843 9.669 1.00 88.12 98 TYR A N 1
ATOM 784 C CA . TYR A 1 98 ? 9.599 -16.914 10.409 1.00 88.12 98 TYR A CA 1
ATOM 785 C C . TYR A 1 98 ? 8.078 -16.768 10.452 1.00 88.12 98 TYR A C 1
ATOM 787 O O . TYR A 1 98 ? 7.523 -15.674 10.572 1.00 88.12 98 TYR A O 1
ATOM 795 N N . ALA A 1 99 ? 7.385 -17.909 10.461 1.00 85.88 99 ALA A N 1
ATOM 796 C CA . ALA A 1 99 ? 5.926 -17.962 10.527 1.00 85.88 99 ALA A CA 1
ATOM 797 C C . ALA A 1 99 ? 5.349 -17.288 11.789 1.00 85.88 99 ALA A C 1
ATOM 799 O O . ALA A 1 99 ? 4.266 -16.704 11.734 1.00 85.88 99 ALA A O 1
ATOM 800 N N . TRP A 1 100 ? 6.070 -17.322 12.917 1.00 93.06 100 TRP A N 1
ATOM 801 C CA . TRP A 1 100 ? 5.627 -16.685 14.160 1.00 93.06 100 TRP A CA 1
ATOM 802 C C . TRP A 1 100 ? 5.613 -15.150 14.062 1.00 93.06 100 TRP A C 1
ATOM 804 O O . TRP A 1 100 ? 4.694 -14.536 14.590 1.00 93.06 100 TRP A O 1
ATOM 814 N N . GLN A 1 101 ? 6.531 -14.533 13.306 1.00 90.12 101 GLN A N 1
ATOM 815 C CA . GLN A 1 101 ? 6.553 -13.077 13.075 1.00 90.12 101 GLN A CA 1
ATOM 816 C C . GLN A 1 101 ? 5.327 -12.631 12.266 1.00 90.12 101 GLN A C 1
ATOM 818 O O . GLN A 1 101 ? 4.655 -11.648 12.582 1.00 90.12 101 GLN A O 1
ATOM 823 N N . HIS A 1 102 ? 4.960 -13.422 11.255 1.00 89.50 102 HIS A N 1
ATOM 824 C CA . HIS A 1 102 ? 3.720 -13.213 10.512 1.00 89.50 102 HIS A CA 1
ATOM 825 C C . HIS A 1 102 ? 2.471 -13.400 11.376 1.00 89.50 102 HIS A C 1
ATOM 827 O O . HIS A 1 102 ? 1.469 -12.722 11.157 1.00 89.50 102 HIS A O 1
ATOM 833 N N . ARG A 1 103 ? 2.497 -14.339 12.326 1.00 93.44 103 ARG A N 1
ATOM 834 C CA . ARG A 1 103 ? 1.388 -14.540 13.261 1.00 93.44 103 ARG A CA 1
ATOM 835 C C . ARG A 1 103 ? 1.254 -13.341 14.196 1.00 93.44 103 ARG A C 1
ATOM 837 O O . ARG A 1 103 ? 0.149 -12.833 14.329 1.00 93.44 103 ARG A O 1
ATOM 844 N N . GLU A 1 104 ? 2.361 -12.865 14.752 1.00 93.00 104 GLU A N 1
ATOM 845 C CA . GLU A 1 104 ? 2.391 -11.729 15.675 1.00 93.00 104 GLU A CA 1
ATOM 846 C C . GLU A 1 104 ? 1.869 -10.449 15.016 1.00 93.00 104 GLU A C 1
ATOM 848 O O . GLU A 1 104 ? 0.910 -9.852 15.494 1.00 93.00 104 GLU A O 1
ATOM 853 N N . THR A 1 105 ? 2.393 -10.095 13.839 1.00 92.62 105 THR A N 1
ATOM 854 C CA . THR A 1 105 ? 1.960 -8.895 13.095 1.00 92.62 105 THR A CA 1
ATOM 855 C C . THR A 1 105 ? 0.475 -8.923 12.723 1.00 92.62 105 THR A C 1
ATOM 857 O O . THR A 1 105 ? -0.215 -7.906 12.804 1.00 92.62 105 THR A O 1
ATOM 860 N N . LYS A 1 106 ? -0.063 -10.092 12.349 1.00 94.31 106 LYS A N 1
ATOM 861 C CA . LYS A 1 106 ? -1.505 -10.256 12.100 1.00 94.31 106 LYS A CA 1
ATOM 862 C C . LYS A 1 106 ? -2.328 -10.118 13.380 1.00 94.31 106 LYS A C 1
ATOM 864 O O . LYS A 1 106 ? -3.406 -9.528 13.333 1.00 94.31 106 LYS A O 1
ATOM 869 N N . MET A 1 107 ? -1.848 -10.662 14.499 1.00 96.94 107 MET A N 1
ATOM 870 C CA . MET A 1 107 ? -2.531 -10.558 15.792 1.00 96.94 107 MET A CA 1
ATOM 871 C C . MET A 1 107 ? -2.545 -9.119 16.303 1.00 96.94 107 MET A C 1
ATOM 873 O O 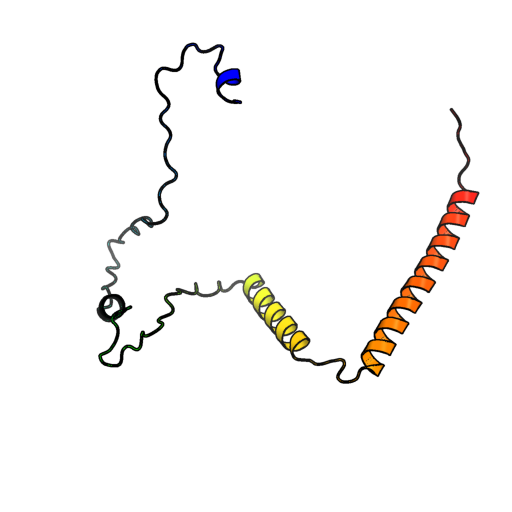. MET A 1 107 ? -3.600 -8.639 16.713 1.00 96.94 107 MET A O 1
ATOM 877 N N . GLU A 1 108 ? -1.425 -8.405 16.196 1.00 96.31 108 GLU A N 1
ATOM 878 C CA . GLU A 1 108 ? -1.334 -6.987 16.540 1.00 96.31 108 GLU A CA 1
ATOM 879 C C . GLU A 1 108 ? -2.304 -6.153 15.693 1.00 96.31 108 GLU A C 1
ATOM 881 O O . GLU A 1 108 ? -3.091 -5.369 16.226 1.00 96.31 108 GLU A O 1
ATOM 886 N N . HIS A 1 109 ? -2.327 -6.378 14.377 1.00 96.25 109 HIS A N 1
ATOM 887 C CA . HIS A 1 109 ? -3.254 -5.685 13.487 1.00 96.25 109 HIS A CA 1
ATOM 888 C C . HIS A 1 109 ? -4.725 -5.963 13.843 1.00 96.25 109 HIS A C 1
ATOM 890 O O . HIS A 1 109 ? -5.549 -5.046 13.880 1.00 96.25 109 HIS A O 1
ATOM 896 N N . LEU A 1 110 ? -5.061 -7.215 14.168 1.00 97.31 110 LEU A N 1
ATOM 897 C CA . LEU A 1 110 ? -6.405 -7.592 14.601 1.00 97.31 110 LEU A CA 1
ATOM 898 C C . LEU A 1 110 ? -6.788 -6.928 15.933 1.00 97.31 110 LEU A C 1
ATOM 900 O O . LEU A 1 110 ? -7.923 -6.477 16.088 1.00 97.31 110 LEU A O 1
ATOM 904 N N . ALA A 1 111 ? -5.854 -6.837 16.881 1.00 97.62 111 ALA A N 1
ATOM 905 C CA . ALA A 1 111 ? -6.065 -6.155 18.154 1.00 97.62 111 ALA A CA 1
ATOM 906 C C . ALA A 1 111 ? -6.314 -4.651 17.955 1.00 97.62 111 ALA A C 1
ATOM 908 O O . ALA A 1 111 ? -7.252 -4.099 18.532 1.00 97.62 111 ALA A O 1
ATOM 909 N N . GLN A 1 112 ? -5.546 -4.002 17.074 1.00 97.38 112 GLN A N 1
ATOM 910 C CA . GLN A 1 112 ? -5.754 -2.597 16.712 1.00 97.38 112 GLN A CA 1
ATOM 911 C C . GLN A 1 112 ? -7.141 -2.358 16.093 1.00 97.38 112 GLN A C 1
ATOM 913 O O . GLN A 1 112 ? -7.797 -1.372 16.428 1.00 97.38 112 GLN A O 1
ATOM 918 N N . LEU A 1 113 ? -7.612 -3.256 15.219 1.00 98.12 113 LEU A N 1
ATOM 919 C CA . LEU A 1 113 ? -8.952 -3.164 14.626 1.00 98.12 113 LEU A CA 1
ATOM 920 C C . LEU A 1 113 ? -10.061 -3.306 15.673 1.00 98.12 113 LEU A C 1
ATOM 922 O O . LEU A 1 113 ? -11.011 -2.527 15.656 1.00 98.12 113 LEU A O 1
ATOM 926 N N . ARG A 1 114 ? -9.930 -4.260 16.602 1.00 97.69 114 ARG A N 1
ATOM 927 C CA . ARG A 1 114 ? -10.895 -4.449 17.699 1.00 97.69 114 ARG A CA 1
ATOM 928 C C . ARG A 1 114 ? -10.984 -3.213 18.590 1.00 97.69 114 ARG A C 1
ATOM 930 O O . ARG A 1 114 ? -12.085 -2.744 18.852 1.00 97.69 114 ARG A O 1
ATOM 937 N N . LYS A 1 115 ? -9.836 -2.636 18.960 1.00 98.25 115 LYS A N 1
ATOM 938 C CA . LYS A 1 115 ? -9.778 -1.408 19.763 1.00 98.25 115 LYS A CA 1
ATOM 939 C C . LYS A 1 115 ? -10.498 -0.242 19.077 1.00 98.25 115 LYS A C 1
ATOM 941 O O . LYS A 1 115 ? -11.368 0.380 19.676 1.00 98.25 115 LYS A O 1
ATOM 946 N N . LYS A 1 116 ? -10.187 0.018 17.801 1.00 98.31 116 LYS A N 1
ATOM 947 C CA . LYS A 1 116 ? -10.848 1.088 17.029 1.00 98.31 116 LYS A CA 1
ATOM 948 C C . LYS A 1 116 ? -12.352 0.863 16.901 1.00 98.31 116 LYS A C 1
ATOM 950 O O . LYS A 1 116 ? -13.124 1.809 16.993 1.00 98.31 116 LYS A O 1
ATOM 955 N N . PHE A 1 117 ? -12.773 -0.385 16.714 1.00 98.56 117 PHE A N 1
ATOM 956 C CA . PHE A 1 117 ? -14.188 -0.724 16.625 1.00 98.56 117 PHE A CA 1
ATOM 957 C C . PHE A 1 117 ? -14.941 -0.436 17.932 1.00 98.56 117 PHE A C 1
ATOM 959 O O . PHE A 1 117 ? -16.052 0.086 17.895 1.00 98.56 117 PHE A O 1
ATOM 966 N N . GLU A 1 118 ? -14.342 -0.740 19.085 1.00 97.94 118 GLU A N 1
ATOM 967 C CA . GLU A 1 118 ? -14.918 -0.420 20.397 1.00 97.94 118 GLU A CA 1
ATOM 968 C C . GLU A 1 118 ? -15.025 1.093 20.622 1.00 97.94 118 GLU A C 1
ATOM 970 O O . GLU A 1 118 ? -16.076 1.576 21.044 1.00 97.94 118 GLU A O 1
ATOM 975 N N . GLU A 1 119 ? -13.981 1.849 20.276 1.00 98.06 119 GLU A N 1
ATOM 976 C CA . GLU A 1 119 ? -13.987 3.317 20.333 1.00 98.06 119 GLU A CA 1
ATOM 977 C C . GLU A 1 119 ? -15.088 3.915 19.441 1.00 98.06 119 GLU A C 1
ATOM 979 O O . GLU A 1 119 ? -15.845 4.796 19.860 1.00 98.06 119 GLU A O 1
ATOM 984 N N . ASP A 1 120 ? -15.219 3.416 18.211 1.00 97.94 120 ASP A N 1
ATOM 985 C CA . ASP A 1 120 ? -16.244 3.867 17.273 1.00 97.94 120 ASP A CA 1
ATOM 986 C C . ASP A 1 120 ? -17.651 3.496 17.750 1.00 97.94 120 ASP A C 1
ATOM 988 O O . ASP A 1 120 ? -18.575 4.305 17.632 1.00 97.94 120 ASP A O 1
ATOM 992 N N . LYS A 1 121 ? -17.824 2.313 18.351 1.00 98.00 121 LYS A N 1
ATOM 993 C CA . LYS A 1 121 ? -19.090 1.898 18.963 1.00 98.00 121 LYS A CA 1
ATOM 994 C C . LYS A 1 121 ? -19.506 2.868 20.070 1.00 98.00 121 LYS A C 1
ATOM 996 O O . LYS A 1 121 ? -20.635 3.356 20.046 1.00 98.00 121 LYS A O 1
ATOM 1001 N N . GLN A 1 122 ? -18.586 3.215 20.970 1.00 96.94 122 GLN A N 1
ATOM 1002 C CA . GLN A 1 122 ? -18.832 4.198 22.031 1.00 96.94 122 GLN A CA 1
ATOM 1003 C C . GLN A 1 122 ? -19.187 5.574 21.451 1.00 96.94 122 GLN A C 1
ATOM 1005 O O . GLN A 1 122 ? -20.156 6.206 21.876 1.00 96.94 122 GLN A O 1
ATOM 1010 N N . ARG A 1 123 ? -18.459 6.031 20.424 1.00 97.12 123 ARG A N 1
ATOM 1011 C CA . ARG A 1 123 ? -18.752 7.302 19.743 1.00 97.12 123 ARG A CA 1
ATOM 1012 C C . ARG A 1 123 ? -20.156 7.307 19.133 1.00 97.12 123 ARG A C 1
ATOM 1014 O O . ARG A 1 123 ? -20.879 8.295 19.265 1.00 97.12 123 ARG A O 1
ATOM 1021 N N . ILE A 1 124 ? -20.555 6.216 18.480 1.00 95.94 124 ILE A N 1
ATOM 1022 C CA . ILE A 1 124 ? -21.880 6.077 17.864 1.00 95.94 124 ILE A CA 1
ATOM 1023 C C . ILE A 1 124 ? -22.979 6.056 18.927 1.00 95.94 124 ILE A C 1
ATOM 1025 O O . ILE A 1 124 ? -24.021 6.671 18.714 1.00 95.94 124 ILE A O 1
ATOM 1029 N N . GLU A 1 125 ? -22.773 5.386 20.060 1.00 95.44 125 GLU A N 1
ATOM 1030 C CA . GLU A 1 125 ? -23.731 5.371 21.172 1.00 95.44 125 GLU A CA 1
ATOM 1031 C C . GLU A 1 125 ? -23.956 6.777 21.738 1.00 95.44 125 GLU A C 1
ATOM 1033 O O . GLU A 1 125 ? -25.105 7.202 21.870 1.00 95.44 125 GLU A O 1
ATOM 1038 N N . LEU A 1 126 ? -22.883 7.547 21.951 1.00 94.81 126 LEU A N 1
ATOM 1039 C CA . LEU A 1 126 ? -22.978 8.951 22.363 1.00 94.81 126 LEU A CA 1
ATOM 1040 C C . LEU A 1 126 ? -23.738 9.796 21.332 1.00 94.81 126 LEU A C 1
ATOM 1042 O O . LEU A 1 126 ? -24.644 10.548 21.690 1.00 94.81 126 LEU A O 1
ATOM 1046 N N . MET A 1 127 ? -23.425 9.645 20.041 1.00 92.50 127 MET A N 1
ATOM 1047 C CA . MET A 1 127 ? -24.129 10.361 18.970 1.00 92.50 127 MET A CA 1
ATOM 1048 C C . MET A 1 127 ? -25.603 9.961 18.873 1.00 92.50 127 MET A C 1
ATOM 1050 O O . MET A 1 127 ? -26.457 10.812 18.635 1.00 92.50 127 MET A O 1
ATOM 1054 N N . ARG A 1 128 ? -25.927 8.678 19.056 1.00 92.88 128 ARG A N 1
ATOM 1055 C CA . ARG A 1 128 ? -27.309 8.183 19.077 1.00 92.88 128 ARG A CA 1
ATOM 1056 C C . ARG A 1 128 ? -28.081 8.740 20.266 1.00 92.88 128 ARG A C 1
ATOM 1058 O O . ARG A 1 128 ? -29.218 9.145 20.072 1.00 92.88 128 ARG A O 1
ATOM 1065 N N . ALA A 1 129 ? -27.467 8.812 21.446 1.00 92.06 129 ALA A N 1
ATOM 1066 C CA . ALA A 1 129 ? -28.083 9.404 22.631 1.00 92.06 129 ALA A CA 1
ATOM 1067 C C . ALA A 1 129 ? -28.320 10.917 22.472 1.00 92.06 129 ALA A C 1
ATOM 1069 O O . ALA A 1 129 ? -29.349 11.435 22.898 1.00 92.06 129 ALA A O 1
ATOM 1070 N N . GLN A 1 130 ? -27.392 11.632 21.828 1.00 91.12 130 GLN A N 1
ATOM 1071 C CA . GLN A 1 130 ? -27.532 13.068 21.549 1.00 91.12 130 GLN A CA 1
ATOM 1072 C C . GLN A 1 130 ? -28.526 13.372 20.419 1.00 91.12 130 GLN A C 1
ATOM 1074 O O . GLN A 1 130 ? -29.087 14.470 20.363 1.00 91.12 130 GLN A O 1
ATOM 1079 N N . ARG A 1 131 ? -28.751 12.427 19.497 1.00 89.12 131 ARG A N 1
ATOM 1080 C CA . ARG A 1 131 ? -29.714 12.588 18.406 1.00 89.12 131 ARG A CA 1
ATOM 1081 C C . ARG A 1 131 ? -31.131 12.686 18.967 1.00 89.12 131 ARG A C 1
ATOM 1083 O O . ARG A 1 131 ? -31.694 11.717 19.460 1.00 89.12 131 ARG A O 1
ATOM 1090 N N . LYS A 1 132 ? -31.749 13.853 18.792 1.00 81.94 132 LYS A N 1
ATOM 1091 C CA . LYS A 1 132 ? -33.191 14.041 18.979 1.00 81.94 132 LYS A CA 1
ATOM 1092 C C . LYS A 1 132 ? -33.906 13.732 17.669 1.00 81.94 132 LYS A C 1
ATOM 1094 O O . LYS A 1 132 ? -33.695 14.417 16.669 1.00 81.94 132 LYS A O 1
ATOM 1099 N N . PHE A 1 133 ? -34.723 12.683 17.676 1.00 84.25 133 PHE A N 1
ATOM 1100 C CA . PHE A 1 133 ? -35.552 12.298 16.538 1.00 84.25 133 PHE A CA 1
ATOM 1101 C C . PHE A 1 133 ? -36.551 13.421 16.212 1.00 84.25 133 PHE A C 1
ATOM 1103 O O . PHE A 1 133 ? -37.259 13.896 17.099 1.00 84.25 133 PHE A O 1
ATOM 1110 N N . ARG A 1 134 ? -36.572 13.868 14.952 1.00 84.69 134 ARG A N 1
ATOM 1111 C CA . ARG A 1 134 ? -37.495 14.882 14.421 1.00 84.69 134 ARG A CA 1
ATOM 1112 C C . ARG A 1 134 ? -38.406 14.202 13.391 1.00 84.69 134 ARG A C 1
ATOM 1114 O O . ARG A 1 134 ? -37.925 13.930 12.296 1.00 84.69 134 ARG A O 1
ATOM 1121 N N . PRO A 1 135 ? -39.654 13.853 13.756 1.00 86.94 135 PRO A N 1
ATOM 1122 C CA . PRO A 1 135 ? -40.523 13.003 12.933 1.00 86.94 135 PRO A CA 1
ATOM 1123 C C . PRO A 1 135 ? -41.265 13.715 11.789 1.00 86.94 135 PRO A C 1
ATOM 1125 O O . PRO A 1 135 ? -41.994 13.044 11.064 1.00 86.94 135 PRO A O 1
ATOM 1128 N N . TYR A 1 136 ? -41.128 15.035 11.654 1.00 80.12 136 TYR A N 1
ATOM 1129 C CA . TYR A 1 136 ? -41.821 15.865 10.665 1.00 80.12 136 TYR A CA 1
ATOM 1130 C C . TYR A 1 136 ? -40.813 16.700 9.884 1.00 80.12 136 TYR A C 1
ATOM 1132 O O . TYR A 1 136 ? -39.839 17.168 10.527 1.00 80.12 136 TYR A O 1
#

Foldseek 3Di:
DPVCVVCVVVDDDPDDDDDDDPPPPDDPPPPPDPVDDPDPDVVVVVCVVLQQDQDPVRDHDDDDPDPPDDQPPDPVSVVVVVVVVVVVVVVVPPVDPDPVVVVVVVVVVVVVVVVVVVVVVVVVVVVVVVDDDDPD

InterPro domains:
  IPR024326 Ribosomal RNA-processing protein 7, C-terminal domain [PF12923] (43-136)
  IPR040446 Ribosomal RNA-processing protein 7 [PTHR13191] (43-136)

Sequence (136 aa):
ECLSRLLASCGTIKTVELQEKPDLAESPKEPTSKFFHPKPVPEETKAKEEEGVPDEEGWVKVTRRGRRPVLPRTEAASLRVLEKEKRKRARKELLNFYAWQHRETKMEHLAQLRKKFEEDKQRIELMRAQRKFRPY